Protein AF-A0AB37XLE5-F1 (afdb_monomer_lite)

Organism: Staphylococcus aureus (NCBI:txid1280)

Structure (mmCIF, N/CA/C/O backbone):
data_AF-A0AB37XLE5-F1
#
_entry.id   AF-A0AB37XLE5-F1
#
loop_
_atom_site.group_PDB
_atom_site.id
_atom_site.type_symbol
_atom_site.label_atom_id
_atom_site.label_alt_id
_atom_site.label_comp_id
_atom_site.label_asym_id
_atom_site.label_entity_id
_atom_site.label_seq_id
_atom_site.pdbx_PDB_ins_code
_atom_site.Cartn_x
_atom_site.Cartn_y
_atom_site.Cartn_z
_atom_site.occupancy
_atom_site.B_iso_or_equiv
_atom_site.auth_seq_id
_atom_site.auth_comp_id
_atom_site.auth_asym_id
_atom_site.auth_atom_id
_atom_site.pdbx_PDB_model_num
ATOM 1 N N . ASP A 1 1 ? -7.427 -1.962 -9.528 1.00 77.50 1 ASP A N 1
ATOM 2 C CA . ASP A 1 1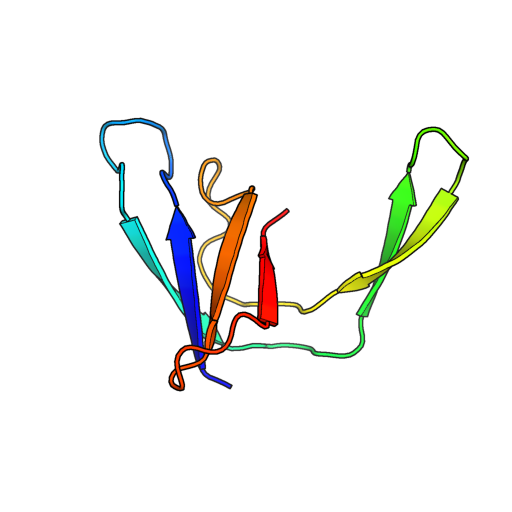 ? -8.074 -2.731 -8.447 1.00 77.50 1 ASP A CA 1
ATOM 3 C C . ASP A 1 1 ? -8.384 -1.867 -7.248 1.00 77.50 1 ASP A C 1
ATOM 5 O O . ASP A 1 1 ? -7.634 -0.932 -6.977 1.00 77.50 1 ASP A O 1
ATOM 9 N N . SER A 1 2 ? -9.476 -2.185 -6.551 1.00 82.38 2 SER A N 1
ATOM 10 C CA . SER A 1 2 ? -9.791 -1.607 -5.242 1.00 82.38 2 SER A CA 1
ATOM 11 C C . SER A 1 2 ? -8.901 -2.211 -4.165 1.00 82.38 2 SER A C 1
ATOM 13 O O . SER A 1 2 ? -8.666 -3.423 -4.144 1.00 82.38 2 SER A O 1
ATOM 15 N N . VAL A 1 3 ? -8.444 -1.357 -3.259 1.00 83.62 3 VAL A N 1
ATOM 16 C CA . VAL A 1 3 ? -7.574 -1.722 -2.144 1.00 83.62 3 VAL A CA 1
ATOM 17 C C . VAL A 1 3 ? -8.101 -1.147 -0.841 1.00 83.62 3 VAL A C 1
ATOM 19 O O . VAL A 1 3 ? -8.708 -0.075 -0.814 1.00 83.62 3 VAL A O 1
ATOM 22 N N . PHE A 1 4 ? -7.836 -1.875 0.232 1.00 83.19 4 PHE A N 1
ATOM 23 C CA . PHE A 1 4 ? -8.133 -1.511 1.603 1.00 83.19 4 PHE A CA 1
ATOM 24 C C . PHE A 1 4 ? -6.821 -1.412 2.374 1.00 83.19 4 PHE A C 1
ATOM 26 O O . PHE A 1 4 ? -5.977 -2.305 2.296 1.00 83.19 4 PHE A O 1
ATOM 33 N N . GLU A 1 5 ? -6.672 -0.331 3.125 1.00 79.56 5 GLU A N 1
ATOM 34 C CA . GLU A 1 5 ? -5.545 -0.086 4.016 1.00 79.56 5 GLU A CA 1
ATOM 35 C C . GLU A 1 5 ? -6.037 -0.042 5.455 1.00 79.56 5 GLU A C 1
ATOM 37 O O . GLU A 1 5 ? -7.044 0.604 5.753 1.00 79.56 5 GLU A O 1
ATOM 42 N N . MET A 1 6 ? -5.319 -0.724 6.344 1.00 75.62 6 MET A N 1
ATOM 43 C CA . MET A 1 6 ? -5.604 -0.734 7.778 1.00 75.62 6 MET A CA 1
ATOM 44 C C . MET A 1 6 ? -4.447 -0.120 8.555 1.00 75.62 6 MET A C 1
ATOM 46 O O . MET A 1 6 ? -3.299 -0.532 8.381 1.00 75.62 6 MET A O 1
ATOM 50 N N . GLY A 1 7 ? -4.754 0.834 9.432 1.00 76.25 7 GLY A N 1
ATOM 51 C CA . GLY A 1 7 ? -3.751 1.560 10.205 1.00 76.25 7 GLY A CA 1
ATOM 52 C C . GLY A 1 7 ? -4.333 2.353 11.370 1.00 76.25 7 GLY A C 1
ATOM 53 O O . GLY A 1 7 ? -5.521 2.258 11.684 1.00 76.25 7 GLY A O 1
ATOM 54 N N . ASN A 1 8 ? -3.472 3.138 12.016 1.00 76.50 8 ASN A N 1
ATOM 55 C CA . ASN A 1 8 ? -3.810 3.978 13.163 1.00 76.50 8 ASN A CA 1
ATOM 56 C C . ASN A 1 8 ? -3.450 5.440 12.833 1.00 76.50 8 ASN A C 1
ATOM 58 O O . ASN A 1 8 ? -2.461 5.961 13.366 1.00 76.50 8 ASN A O 1
ATOM 62 N N . PRO A 1 9 ? -4.187 6.103 11.921 1.00 66.31 9 PRO A N 1
ATOM 63 C CA . PRO A 1 9 ? -3.870 7.465 11.513 1.00 66.31 9 PRO A CA 1
ATOM 64 C C . PRO A 1 9 ? -3.945 8.393 12.730 1.00 66.31 9 PRO A C 1
ATOM 66 O O . PRO A 1 9 ? -4.887 8.320 13.503 1.00 66.31 9 PRO A O 1
ATOM 69 N N . LEU A 1 10 ? -2.964 9.272 12.930 1.00 68.12 10 LEU A N 1
ATOM 70 C CA . LEU A 1 10 ? -2.953 10.234 14.049 1.00 68.12 10 LEU A CA 1
ATOM 71 C C . LEU A 1 10 ? -2.954 9.610 15.472 1.00 68.12 10 LEU A C 1
ATOM 73 O O . LEU A 1 10 ? -3.202 10.318 16.446 1.00 68.12 10 LEU A O 1
ATOM 77 N N . GLY A 1 11 ? -2.621 8.320 15.628 1.00 68.19 11 GLY A N 1
ATOM 78 C CA . GLY A 1 11 ? -2.430 7.667 16.933 1.00 68.19 11 GLY A CA 1
ATOM 79 C C . GLY A 1 11 ? -3.603 6.795 17.403 1.00 68.19 11 GLY A C 1
ATOM 80 O O . GLY A 1 11 ? -4.381 6.286 16.601 1.00 68.19 11 GLY A O 1
ATOM 81 N N . LEU A 1 12 ? -3.700 6.561 18.720 1.00 69.62 12 LEU A N 1
ATOM 82 C CA . LEU A 1 12 ? -4.665 5.609 19.301 1.00 69.62 12 LEU A CA 1
ATOM 83 C C . LEU A 1 12 ? -6.135 6.037 19.157 1.00 69.62 12 LEU A C 1
ATOM 85 O O . LEU A 1 12 ? -7.007 5.175 19.197 1.00 69.62 12 LEU A O 1
ATOM 89 N N . GLU A 1 13 ? -6.416 7.332 18.976 1.00 69.12 13 GLU A N 1
ATOM 90 C CA . GLU A 1 13 ? -7.787 7.838 18.786 1.00 69.12 13 GLU A CA 1
ATOM 91 C C . GLU A 1 13 ? -8.462 7.277 17.533 1.00 69.12 13 GLU A C 1
ATOM 93 O O . GLU A 1 13 ? -9.667 7.042 17.541 1.00 69.12 13 GLU A O 1
ATOM 98 N N . PHE A 1 14 ? -7.684 7.009 16.485 1.00 63.25 14 PHE A N 1
ATOM 99 C CA . PHE A 1 14 ? -8.169 6.364 15.269 1.00 63.25 14 PHE A CA 1
ATOM 100 C C . PHE A 1 14 ? -7.542 4.983 15.096 1.00 63.25 14 PHE A C 1
ATOM 102 O O . PHE A 1 14 ? -7.403 4.503 13.966 1.00 63.25 14 PHE A O 1
ATOM 109 N N . ALA A 1 15 ? -7.145 4.338 16.201 1.00 64.69 15 ALA A N 1
ATOM 110 C CA . AL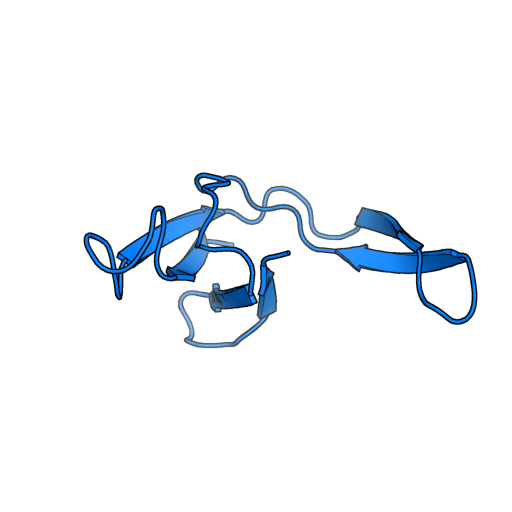A A 1 15 ? -6.653 2.975 16.132 1.00 64.69 15 ALA A CA 1
ATOM 111 C C . ALA A 1 15 ? -7.680 2.089 15.415 1.00 64.69 15 ALA A C 1
ATOM 113 O O . ALA A 1 15 ? -8.882 2.222 15.645 1.00 64.69 15 ALA A O 1
ATOM 114 N N . THR A 1 16 ? -7.211 1.189 14.551 1.00 72.94 16 THR A N 1
ATOM 115 C CA . THR A 1 16 ? -8.033 0.304 13.708 1.00 72.94 16 THR A CA 1
ATOM 116 C C . THR A 1 16 ? -8.911 1.021 12.678 1.00 72.94 16 THR A C 1
ATOM 118 O O . THR A 1 16 ? -10.046 0.621 12.423 1.00 72.94 16 THR A O 1
ATOM 121 N N . SER A 1 17 ? -8.384 2.064 12.038 1.00 79.56 17 SER A N 1
ATOM 122 C CA . SER A 1 17 ? -9.060 2.696 10.902 1.00 79.56 17 SER A CA 1
ATOM 123 C C . SER A 1 17 ? -8.830 1.927 9.604 1.00 79.56 17 SER A C 1
ATOM 125 O O . SER A 1 17 ? -7.739 1.413 9.346 1.00 79.56 17 SER A O 1
ATOM 127 N N . VAL A 1 18 ? -9.865 1.901 8.764 1.00 80.19 18 VAL A N 1
ATOM 128 C CA . VAL A 1 18 ? -9.824 1.335 7.413 1.00 80.19 18 VAL A CA 1
ATOM 129 C C . VAL A 1 18 ? -9.993 2.466 6.405 1.00 80.19 18 VAL A C 1
ATOM 131 O O . VAL A 1 18 ? -10.967 3.215 6.474 1.00 80.19 18 VAL A O 1
ATOM 134 N N . THR A 1 19 ? -9.075 2.567 5.447 1.00 80.44 19 THR A N 1
ATOM 135 C CA . THR A 1 19 ? -9.183 3.485 4.305 1.00 80.44 19 THR A CA 1
ATOM 136 C C . THR A 1 19 ? -9.327 2.671 3.024 1.00 80.44 19 THR A C 1
ATOM 138 O O . THR A 1 19 ? -8.670 1.648 2.859 1.00 80.44 19 THR A O 1
ATOM 141 N N . THR A 1 20 ? -10.199 3.100 2.114 1.00 81.94 20 THR A N 1
ATOM 142 C CA . THR A 1 20 ? -10.391 2.455 0.807 1.00 81.94 20 THR A CA 1
ATOM 143 C C . THR A 1 20 ? -9.852 3.347 -0.300 1.00 81.94 20 THR A C 1
ATOM 145 O O . THR A 1 20 ? -9.996 4.567 -0.242 1.00 81.94 20 THR A O 1
ATOM 148 N N . GLY A 1 21 ? -9.282 2.738 -1.334 1.00 82.31 21 GLY A N 1
ATOM 149 C CA . GLY A 1 21 ? -8.780 3.442 -2.506 1.00 82.31 21 GLY A CA 1
ATOM 150 C C . GLY A 1 21 ? -8.664 2.533 -3.722 1.00 82.31 21 GLY A C 1
ATOM 151 O O . GLY A 1 21 ? -9.242 1.443 -3.772 1.00 82.31 21 GLY A O 1
ATOM 152 N N . ILE A 1 22 ? -7.902 2.989 -4.711 1.00 84.12 22 ILE A N 1
ATOM 153 C CA . ILE A 1 22 ? -7.580 2.227 -5.919 1.00 84.12 22 ILE A CA 1
ATOM 154 C C . ILE A 1 22 ? -6.069 2.194 -6.138 1.00 84.12 22 ILE A C 1
ATOM 156 O O . ILE A 1 22 ? -5.371 3.144 -5.783 1.00 84.12 22 ILE A O 1
ATOM 160 N N . ILE A 1 23 ? -5.573 1.124 -6.763 1.00 83.56 23 ILE A N 1
ATOM 161 C CA . ILE A 1 23 ? -4.238 1.119 -7.374 1.00 83.56 23 ILE A CA 1
ATOM 162 C C . ILE A 1 23 ? -4.300 2.023 -8.605 1.00 83.56 23 ILE A C 1
ATOM 164 O O . ILE A 1 23 ? -5.005 1.708 -9.566 1.00 83.56 23 ILE A O 1
ATOM 168 N N . SER A 1 24 ? -3.580 3.141 -8.555 1.00 84.69 24 SER A N 1
ATOM 169 C CA . SER A 1 24 ? -3.516 4.142 -9.622 1.00 84.69 24 SER A CA 1
ATOM 170 C C . SER A 1 24 ? -2.328 3.924 -10.564 1.00 84.69 24 SER A C 1
ATOM 172 O O . SER A 1 24 ? -2.397 4.324 -11.723 1.00 84.69 24 SER A O 1
ATOM 174 N N . ALA A 1 25 ? -1.269 3.243 -10.108 1.00 83.88 25 ALA A N 1
ATOM 175 C CA . ALA A 1 25 ? -0.162 2.779 -10.949 1.00 83.88 25 ALA A CA 1
ATOM 176 C C . ALA A 1 25 ? 0.525 1.544 -10.339 1.00 83.88 25 ALA A C 1
ATOM 178 O O . ALA A 1 25 ? 0.667 1.456 -9.121 1.00 83.88 25 ALA A O 1
ATOM 179 N N . SER A 1 26 ? 0.974 0.607 -11.176 1.00 80.75 26 SER A N 1
ATOM 180 C CA . SER A 1 26 ? 1.466 -0.714 -10.737 1.00 80.75 26 SER A CA 1
ATOM 181 C C . SER A 1 26 ? 2.912 -1.044 -11.129 1.00 80.75 26 SER A C 1
ATOM 183 O O . SER A 1 26 ? 3.401 -2.112 -10.787 1.00 80.75 26 SER A O 1
ATOM 185 N N . GLU A 1 27 ? 3.617 -0.137 -11.804 1.00 83.81 27 GLU A N 1
ATOM 186 C CA . GLU A 1 27 ? 4.983 -0.363 -12.309 1.00 83.81 27 GLU A CA 1
ATOM 187 C C . GLU A 1 27 ? 5.883 0.833 -12.003 1.00 83.81 27 GLU A C 1
ATOM 189 O O . GLU A 1 27 ? 6.535 1.410 -12.873 1.00 83.81 27 GLU A O 1
ATOM 194 N N . ARG A 1 28 ? 5.870 1.270 -10.745 1.00 84.50 28 ARG A N 1
ATOM 195 C CA . ARG A 1 28 ? 6.752 2.346 -10.312 1.00 84.50 28 ARG A CA 1
ATOM 196 C C . ARG A 1 28 ? 8.002 1.760 -9.693 1.00 84.50 28 ARG A C 1
ATOM 198 O O . ARG A 1 28 ? 7.928 0.838 -8.887 1.00 84.50 28 ARG A O 1
ATOM 205 N N . THR A 1 29 ? 9.131 2.362 -10.026 1.00 86.38 29 THR A N 1
ATOM 206 C CA . THR A 1 29 ? 10.386 2.144 -9.318 1.00 86.38 29 THR A CA 1
ATOM 207 C C . THR A 1 29 ? 10.696 3.401 -8.524 1.00 86.38 29 THR A C 1
ATOM 209 O O . THR A 1 29 ? 10.555 4.515 -9.040 1.00 86.38 29 THR A O 1
ATOM 212 N N . LYS A 1 30 ? 11.060 3.234 -7.257 1.00 84.06 30 LYS A N 1
ATOM 213 C CA . LYS A 1 30 ? 11.477 4.319 -6.376 1.00 84.06 30 LYS A CA 1
ATOM 214 C C . LYS A 1 30 ? 12.887 4.031 -5.880 1.00 84.06 30 LYS A C 1
ATOM 216 O O . LYS A 1 30 ? 13.169 2.910 -5.462 1.00 84.06 30 LYS A O 1
ATOM 221 N N . ASP A 1 31 ? 13.746 5.043 -5.939 1.00 86.12 31 ASP A N 1
ATOM 222 C CA . ASP A 1 31 ? 15.036 4.989 -5.264 1.00 86.12 31 ASP A CA 1
ATOM 223 C C . ASP A 1 31 ? 14.790 4.984 -3.755 1.00 86.12 31 ASP A C 1
ATOM 225 O O . ASP A 1 31 ? 14.111 5.868 -3.223 1.00 86.12 31 ASP A O 1
ATOM 229 N N . ASP A 1 32 ? 15.322 3.969 -3.092 1.00 82.56 32 ASP A N 1
ATOM 230 C CA . ASP A 1 32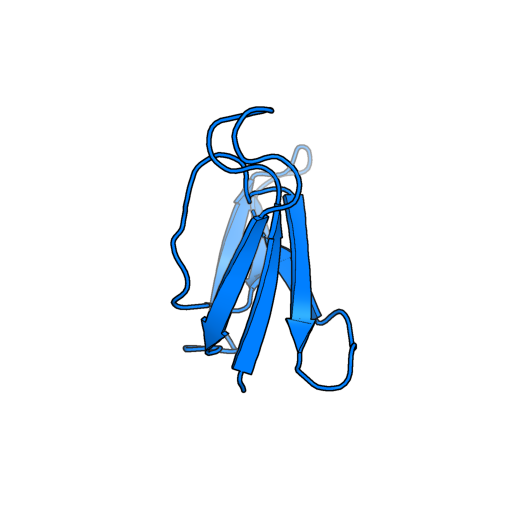 ? 15.219 3.765 -1.659 1.00 82.56 32 ASP A CA 1
ATOM 231 C C . ASP A 1 32 ? 16.621 3.721 -1.052 1.00 82.56 32 ASP A C 1
ATOM 233 O O . ASP A 1 32 ? 17.510 2.992 -1.518 1.00 82.56 32 ASP A O 1
ATOM 237 N N . GLU A 1 33 ? 16.836 4.548 -0.036 1.00 80.12 33 GLU A N 1
ATOM 238 C CA . GLU A 1 33 ? 18.103 4.619 0.677 1.00 80.12 33 GLU A CA 1
ATOM 239 C C . GLU A 1 33 ? 18.092 3.555 1.769 1.00 80.12 33 GLU A C 1
ATOM 241 O O . GLU A 1 33 ? 17.413 3.672 2.787 1.00 80.12 33 GLU A O 1
ATOM 246 N N . THR A 1 34 ? 18.868 2.498 1.559 1.00 77.94 34 THR A N 1
ATOM 247 C CA . THR A 1 34 ? 19.056 1.463 2.575 1.00 77.94 34 THR A CA 1
ATOM 248 C C . THR A 1 34 ? 20.432 1.605 3.205 1.00 77.94 34 THR A C 1
ATOM 250 O O . THR A 1 34 ? 21.346 2.201 2.635 1.00 77.94 34 THR A O 1
ATOM 253 N N . THR A 1 35 ? 20.639 0.966 4.356 1.00 76.88 35 THR A N 1
ATOM 254 C CA . THR A 1 35 ? 21.945 0.935 5.038 1.00 76.88 35 THR A CA 1
ATOM 255 C C . THR A 1 35 ? 23.070 0.345 4.167 1.00 76.88 35 THR A C 1
ATOM 257 O O . THR A 1 35 ? 24.243 0.535 4.473 1.00 76.88 35 THR A O 1
ATOM 260 N N . GLY A 1 36 ? 22.726 -0.371 3.087 1.00 79.19 36 GLY A N 1
ATOM 261 C CA . GLY A 1 36 ? 23.657 -0.923 2.099 1.00 79.19 36 GLY A CA 1
ATOM 262 C C . GLY A 1 36 ? 23.879 -0.056 0.850 1.00 79.19 36 GLY A C 1
ATOM 263 O O . GLY A 1 36 ? 24.610 -0.486 -0.041 1.00 79.19 36 GLY A O 1
ATOM 264 N N . GLY A 1 37 ? 23.271 1.133 0.767 1.00 79.94 37 GLY A N 1
ATOM 265 C CA . GLY A 1 37 ? 23.319 2.038 -0.38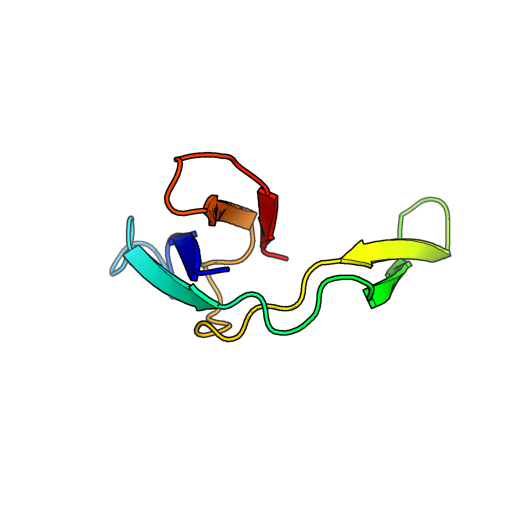7 1.00 79.94 37 GLY A CA 1
ATOM 266 C C . GLY A 1 37 ? 21.967 2.211 -1.091 1.00 79.94 37 GLY A C 1
ATOM 267 O O . GLY A 1 37 ? 20.939 1.695 -0.641 1.00 79.94 37 GLY A O 1
ATOM 268 N N . ASN A 1 38 ? 21.974 2.950 -2.207 1.00 83.12 38 ASN A N 1
ATOM 269 C CA . ASN A 1 38 ? 20.772 3.209 -3.001 1.00 83.12 38 ASN A CA 1
ATOM 270 C C . ASN A 1 38 ? 20.299 1.926 -3.686 1.00 83.12 38 ASN A C 1
ATOM 272 O O . ASN A 1 38 ? 21.029 1.313 -4.469 1.00 83.12 38 ASN A O 1
ATOM 276 N N . THR A 1 39 ? 19.054 1.553 -3.422 1.00 82.50 39 THR A N 1
ATOM 277 C CA . THR A 1 39 ? 18.378 0.429 -4.066 1.00 82.50 39 THR A CA 1
ATOM 278 C C . THR A 1 39 ? 17.165 0.928 -4.835 1.00 82.50 39 THR A C 1
ATOM 280 O O . THR A 1 39 ? 16.655 2.010 -4.579 1.00 82.50 39 THR A O 1
ATOM 283 N N . ASN A 1 40 ? 16.726 0.155 -5.821 1.00 85.69 40 ASN A N 1
ATOM 284 C CA . ASN A 1 40 ? 15.516 0.449 -6.575 1.00 85.69 40 ASN A CA 1
ATOM 285 C C . ASN A 1 40 ? 14.415 -0.498 -6.095 1.00 85.69 40 ASN A C 1
ATOM 287 O O . ASN A 1 40 ? 14.533 -1.713 -6.265 1.00 85.69 40 ASN A O 1
ATOM 291 N N . ALA A 1 41 ? 13.362 0.050 -5.496 1.00 83.38 41 ALA A N 1
ATOM 292 C CA . ALA A 1 41 ? 12.214 -0.706 -5.015 1.00 83.38 41 ALA A CA 1
ATOM 293 C C . ALA A 1 41 ? 11.050 -0.593 -6.003 1.00 83.38 41 ALA A C 1
ATOM 295 O O . ALA A 1 41 ? 10.707 0.503 -6.451 1.00 83.38 41 ALA A O 1
ATOM 296 N N . SER A 1 42 ? 10.425 -1.725 -6.333 1.00 86.38 42 SER A N 1
ATOM 297 C CA . SER A 1 42 ? 9.159 -1.723 -7.067 1.00 86.38 42 SER A CA 1
ATOM 298 C C . SER A 1 42 ? 8.022 -1.413 -6.099 1.00 86.38 42 SER A C 1
ATOM 300 O O . SER A 1 42 ? 7.905 -2.053 -5.055 1.00 86.38 42 SER A O 1
ATOM 302 N N . VAL A 1 43 ? 7.206 -0.416 -6.432 1.00 87.38 43 VAL A N 1
ATOM 303 C CA . VAL A 1 43 ? 6.134 0.084 -5.569 1.00 87.38 43 VAL A CA 1
ATOM 304 C C . VAL A 1 43 ? 4.821 0.202 -6.335 1.00 87.38 43 VAL A C 1
ATOM 306 O O . VAL A 1 43 ? 4.788 0.542 -7.522 1.00 87.38 43 VAL A O 1
ATOM 309 N N . LEU A 1 44 ? 3.722 -0.049 -5.627 1.00 84.88 44 LEU A N 1
ATOM 310 C CA . LEU A 1 44 ? 2.373 0.257 -6.091 1.00 84.88 44 LEU A CA 1
ATOM 311 C C . LEU A 1 44 ? 2.019 1.679 -5.658 1.00 84.88 44 LEU A C 1
ATOM 313 O O . LEU A 1 44 ? 2.276 2.067 -4.520 1.00 84.88 44 LEU A O 1
ATOM 317 N N . GLN A 1 45 ? 1.408 2.452 -6.551 1.00 85.38 45 GLN A N 1
ATOM 318 C CA . GLN A 1 45 ? 0.814 3.733 -6.193 1.00 85.38 45 GLN A CA 1
ATOM 319 C C . GLN A 1 45 ? -0.670 3.532 -5.919 1.00 85.38 45 GLN A C 1
ATOM 321 O O . GLN A 1 45 ? -1.393 2.965 -6.743 1.00 85.38 45 GLN A O 1
ATOM 326 N N . THR A 1 46 ? -1.122 4.028 -4.777 1.00 76.56 46 THR A N 1
ATOM 327 C CA . THR A 1 46 ? -2.524 4.024 -4.376 1.00 76.56 46 THR A CA 1
ATOM 328 C C . THR A 1 46 ? -3.001 5.472 -4.192 1.00 76.56 46 THR A C 1
ATOM 330 O O . THR A 1 46 ? -2.195 6.377 -3.983 1.00 76.56 46 THR A O 1
ATOM 333 N N . ASP A 1 47 ? -4.302 5.710 -4.373 1.00 71.00 47 ASP A N 1
ATOM 334 C CA . ASP A 1 47 ? -4.964 7.016 -4.154 1.00 71.00 47 ASP A CA 1
ATOM 335 C C . ASP A 1 47 ? -5.685 7.222 -2.781 1.00 71.00 47 ASP A C 1
ATOM 337 O O . ASP A 1 47 ? -6.291 8.273 -2.581 1.00 71.00 47 ASP A O 1
ATOM 341 N N . PRO A 1 48 ? -5.711 6.289 -1.797 1.00 61.31 48 PRO A N 1
ATOM 342 C CA . PRO A 1 48 ? -6.278 6.598 -0.487 1.00 61.31 48 PRO A CA 1
ATOM 343 C C . PRO A 1 48 ? -5.391 7.563 0.318 1.00 61.31 48 PRO A C 1
ATOM 345 O O . PRO A 1 48 ? -4.200 7.730 0.058 1.00 61.31 48 PRO A O 1
ATOM 348 N N . ALA A 1 49 ? -6.006 8.207 1.316 1.00 57.22 49 ALA A N 1
ATOM 349 C CA . ALA A 1 49 ? -5.403 9.250 2.138 1.00 57.22 49 ALA A CA 1
ATOM 350 C C . ALA A 1 49 ? -4.064 8.812 2.766 1.00 57.22 49 ALA A C 1
ATOM 352 O O . ALA A 1 49 ? -4.024 7.998 3.690 1.00 57.22 49 ALA A O 1
ATOM 353 N N . PHE A 1 50 ? -2.980 9.413 2.270 1.00 53.00 50 PHE A N 1
ATOM 354 C CA . PHE A 1 50 ? -1.613 9.337 2.786 1.00 53.00 50 PHE A CA 1
ATOM 355 C C . PHE A 1 50 ? -1.540 10.031 4.162 1.00 53.00 50 PHE A C 1
ATOM 357 O O . PHE A 1 50 ? -1.020 11.137 4.305 1.00 53.00 50 PHE A O 1
ATOM 364 N N . ASN A 1 51 ? -2.145 9.427 5.186 1.00 57.38 51 ASN A N 1
ATOM 365 C CA . ASN A 1 51 ? -2.178 9.986 6.534 1.00 57.38 51 ASN A CA 1
ATOM 366 C C . ASN A 1 51 ? -1.041 9.397 7.387 1.00 57.38 51 ASN A C 1
ATOM 368 O O . ASN A 1 51 ? -0.901 8.169 7.452 1.00 57.38 51 ASN A O 1
ATOM 372 N N . PRO A 1 52 ? -0.271 10.236 8.109 1.00 54.19 52 PRO A N 1
ATOM 373 C CA . PRO A 1 52 ? 0.671 9.761 9.117 1.00 54.19 52 PRO A CA 1
ATOM 374 C C . PRO A 1 52 ? -0.035 8.830 10.115 1.00 54.19 52 PRO A C 1
ATOM 376 O O . PRO A 1 52 ? -1.008 9.228 10.759 1.00 54.19 52 PRO A O 1
ATOM 379 N N . GLY A 1 53 ? 0.442 7.586 10.219 1.00 58.69 53 GLY A N 1
ATOM 380 C CA . GLY A 1 53 ? -0.136 6.528 11.061 1.00 58.69 53 GLY A CA 1
ATOM 381 C C . GLY A 1 53 ? -0.751 5.343 10.301 1.00 58.69 53 GLY A C 1
ATOM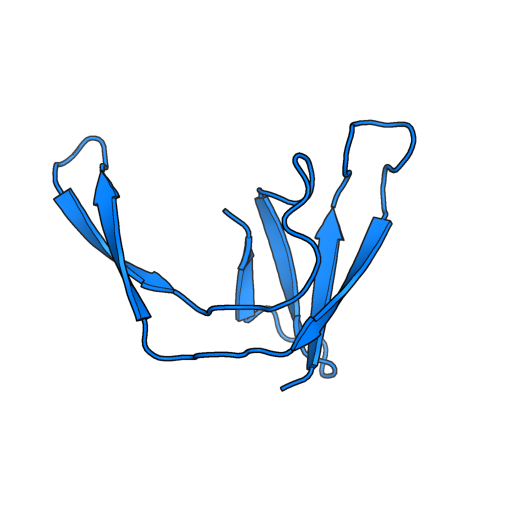 382 O O . GLY A 1 53 ? -0.993 4.302 10.913 1.00 58.69 53 GLY A O 1
ATOM 383 N N . ASN A 1 54 ? -0.927 5.451 8.977 1.00 67.94 54 ASN A N 1
ATOM 384 C CA . ASN A 1 54 ? -1.214 4.295 8.113 1.00 67.94 54 ASN A CA 1
ATOM 385 C C . ASN A 1 54 ? 0.064 3.663 7.527 1.00 67.94 54 ASN A C 1
ATOM 387 O O . ASN A 1 54 ? 0.031 2.499 7.129 1.00 67.94 54 ASN A O 1
ATOM 391 N N . SER A 1 55 ? 1.192 4.392 7.508 1.00 68.94 55 SER A N 1
ATOM 392 C CA . SER A 1 55 ? 2.517 3.849 7.167 1.00 68.94 55 SER A CA 1
ATOM 393 C C . SER A 1 55 ? 2.854 2.641 8.050 1.00 68.94 55 SER A C 1
ATOM 395 O O . SER A 1 55 ? 2.689 2.678 9.270 1.00 68.94 55 SER A O 1
ATOM 397 N N . GLY A 1 56 ? 3.311 1.560 7.424 1.00 73.62 56 GLY A N 1
ATOM 398 C CA . GLY A 1 56 ? 3.512 0.232 8.011 1.00 73.62 56 GLY A CA 1
ATOM 399 C C . GLY A 1 56 ? 2.277 -0.678 7.966 1.00 73.62 56 GLY A C 1
ATOM 400 O O . GLY A 1 56 ? 2.389 -1.868 8.260 1.00 73.62 56 GLY A O 1
ATOM 401 N N . GLY A 1 57 ? 1.108 -0.147 7.597 1.00 77.44 57 GLY A N 1
ATOM 402 C CA . GLY A 1 57 ? -0.149 -0.883 7.477 1.00 77.44 57 GLY A CA 1
ATOM 403 C C . GLY A 1 57 ? -0.215 -1.800 6.252 1.00 77.44 57 GLY A C 1
ATOM 404 O O . GLY A 1 57 ? 0.447 -1.576 5.237 1.00 77.44 57 GLY A O 1
ATOM 405 N N . ALA A 1 58 ? -1.037 -2.847 6.347 1.00 82.44 58 ALA A N 1
ATOM 406 C CA . ALA A 1 58 ? -1.248 -3.811 5.271 1.00 82.44 58 ALA A CA 1
ATOM 407 C C . ALA A 1 58 ? -2.135 -3.232 4.160 1.00 82.44 58 ALA A C 1
ATOM 409 O O . ALA A 1 58 ? -3.216 -2.709 4.441 1.00 82.44 58 ALA A O 1
ATOM 410 N N . LEU A 1 59 ? -1.706 -3.403 2.907 1.00 84.69 59 LEU A N 1
ATOM 411 C CA . LEU A 1 59 ? -2.495 -3.108 1.713 1.00 84.69 59 LEU A CA 1
ATOM 412 C C . LEU A 1 59 ? -3.121 -4.400 1.177 1.00 84.69 59 LEU A C 1
ATOM 414 O O . LEU A 1 59 ? -2.407 -5.321 0.773 1.00 84.69 59 LEU A O 1
ATOM 418 N N . VAL A 1 60 ? -4.451 -4.473 1.157 1.00 85.25 60 VAL A N 1
ATOM 419 C CA . VAL A 1 60 ? -5.199 -5.705 0.862 1.00 85.25 60 VAL A CA 1
ATOM 420 C C . VAL A 1 60 ? -6.225 -5.457 -0.245 1.00 85.25 60 VAL A C 1
ATOM 422 O O . VAL A 1 60 ? -6.954 -4.472 -0.209 1.00 85.25 60 VAL A O 1
ATOM 425 N N . VAL A 1 61 ? -6.315 -6.342 -1.240 1.00 86.38 61 VAL A N 1
ATOM 426 C CA . VAL A 1 61 ? -7.367 -6.269 -2.281 1.00 86.38 61 VAL A CA 1
ATOM 427 C C . VAL A 1 61 ? -8.666 -6.931 -1.814 1.00 86.38 61 VAL A C 1
ATOM 429 O O . VAL A 1 61 ? -8.667 -7.696 -0.856 1.00 86.38 61 VAL A O 1
ATOM 432 N N . PHE A 1 62 ? -9.779 -6.704 -2.520 1.00 80.81 62 PHE A N 1
ATOM 433 C CA . PHE A 1 62 ? -11.111 -7.226 -2.151 1.00 80.81 62 PHE A CA 1
ATOM 434 C C . PHE A 1 62 ? -11.165 -8.744 -1.890 1.00 80.81 62 PHE A C 1
ATOM 436 O O . PHE A 1 62 ? -11.951 -9.212 -1.075 1.00 80.81 62 PHE A O 1
ATOM 443 N N . HIS A 1 63 ? -10.293 -9.518 -2.537 1.00 84.69 63 HIS A N 1
ATOM 444 C CA . HIS A 1 63 ? -10.178 -10.963 -2.324 1.00 84.69 63 HIS A CA 1
ATOM 445 C C . HIS A 1 63 ? -9.443 -11.358 -1.027 1.00 84.69 63 HIS A C 1
ATOM 447 O O . HIS A 1 63 ? -9.242 -12.543 -0.784 1.00 84.69 63 HIS A O 1
ATOM 453 N N . GLY A 1 64 ? -9.011 -10.393 -0.210 1.00 82.19 64 GLY A N 1
ATOM 454 C CA . GLY A 1 64 ? -8.261 -10.627 1.025 1.00 82.19 64 GLY A CA 1
ATOM 455 C C . GLY A 1 64 ? -6.761 -10.863 0.822 1.00 82.19 64 GLY A C 1
ATOM 456 O O . GLY A 1 64 ? -6.059 -11.161 1.784 1.00 82.19 64 GLY A O 1
ATOM 457 N N . ASN A 1 65 ? -6.248 -10.721 -0.405 1.00 89.56 65 ASN A N 1
ATOM 458 C CA . ASN A 1 65 ? -4.824 -10.912 -0.680 1.00 89.56 65 ASN A CA 1
ATOM 459 C C . ASN A 1 65 ? -4.025 -9.676 -0.257 1.00 89.56 65 ASN A C 1
ATOM 461 O O . ASN A 1 65 ? -4.342 -8.560 -0.677 1.00 89.56 65 ASN A O 1
ATOM 465 N N . LEU A 1 66 ? -2.967 -9.889 0.527 1.00 87.44 66 LEU A N 1
ATOM 466 C CA . LEU A 1 66 ? -1.968 -8.868 0.828 1.00 87.44 66 LEU A CA 1
ATOM 467 C C . LEU A 1 66 ? -1.155 -8.573 -0.437 1.00 87.44 66 LEU A C 1
ATOM 469 O O . LEU A 1 66 ? -0.557 -9.482 -1.011 1.00 87.44 66 LEU A O 1
ATOM 473 N N . VAL A 1 67 ? -1.128 -7.310 -0.855 1.00 86.94 67 VAL A N 1
ATOM 474 C CA . VAL A 1 67 ? -0.435 -6.861 -2.076 1.00 86.94 67 VAL A CA 1
ATOM 475 C C . VAL A 1 67 ? 0.688 -5.863 -1.799 1.00 86.94 67 VAL A C 1
ATOM 477 O O . VAL A 1 67 ? 1.438 -5.524 -2.709 1.00 86.94 67 VAL A O 1
ATOM 480 N N . GLY A 1 68 ? 0.841 -5.411 -0.553 1.00 84.62 68 GLY A N 1
ATOM 481 C CA . GLY A 1 68 ? 1.932 -4.528 -0.159 1.00 84.62 68 GLY A CA 1
ATOM 482 C C . GLY A 1 68 ? 1.845 -4.070 1.292 1.00 84.62 68 GLY A C 1
ATOM 483 O O . GLY A 1 68 ? 0.902 -4.399 2.015 1.00 84.62 68 GLY A O 1
ATOM 484 N N . LEU A 1 69 ? 2.842 -3.289 1.692 1.00 83.62 69 LEU A N 1
ATOM 485 C CA . LEU A 1 69 ? 2.858 -2.532 2.939 1.00 83.62 69 LEU A CA 1
ATOM 486 C C . LEU A 1 69 ? 2.933 -1.050 2.577 1.00 83.62 69 LEU A C 1
ATOM 488 O O . LEU A 1 69 ? 3.682 -0.689 1.668 1.00 83.62 69 LEU A O 1
ATOM 492 N N . ASN A 1 70 ? 2.159 -0.210 3.260 1.00 78.31 70 ASN A N 1
ATOM 493 C CA . ASN A 1 70 ? 2.244 1.235 3.063 1.00 78.31 70 ASN A CA 1
ATOM 494 C C . ASN A 1 70 ? 3.540 1.759 3.718 1.00 78.31 70 ASN A C 1
ATOM 496 O O . ASN A 1 70 ? 3.926 1.265 4.778 1.00 78.31 70 ASN A O 1
ATOM 500 N N . SER A 1 71 ? 4.226 2.723 3.103 1.00 72.44 71 SER A N 1
ATOM 501 C CA . SER A 1 71 ? 5.487 3.302 3.598 1.00 72.44 71 SER A CA 1
ATOM 502 C C . SER A 1 71 ? 5.461 4.819 3.493 1.00 72.44 71 SER A C 1
ATOM 504 O O . SER A 1 71 ? 5.408 5.313 2.342 1.00 72.44 71 SER A O 1
#

Radius of gyration: 13.03 Å; chains: 1; bounding box: 35×21×32 Å

Secondary structure (DSSP, 8-state):
-EEEEEE-TTSGGGTTEEEEEEEEEEEEEEEEEETTEEEEEEEEEE-S---TT-TTPEEEETTS-EEEE--

Foldseek 3Di:
DKKKFFWQFPPDVRHGDIWIWDQPDQADWDFDQDPVGTDTDGDTDIDTDPGPTSQQIFIADPVRDTDDGHD

pLDDT: mean 77.82, std 8.79, range [53.0, 89.56]

Sequence (71 aa):
DSVFEMGNPLGLEFATSVTTGIISASERTKDDETTGGNTNASVLQTDPAFNPGNSGGALVVFHGNLVGLNS

InterPro domains:
  IPR001940 Peptidase S1C [PR00834] (40-57)
  IPR001940 Peptidase S1C [PR00834] (62-71)
  IPR009003 Peptidase S1, P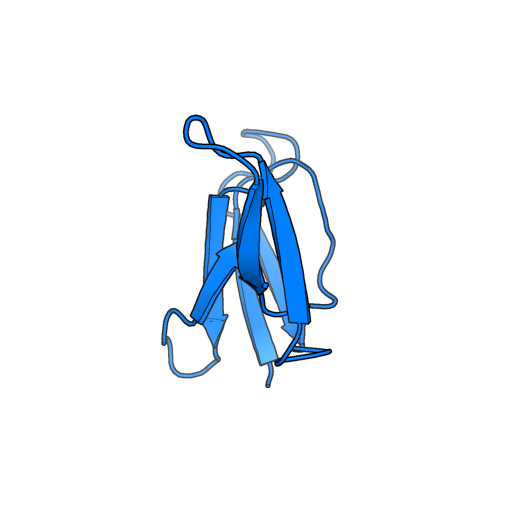A clan [SSF50494] (2-71)
  IPR051201 Chloroplastic and Bacterial Serine Proteases [PTHR43343] (2-70)